Protein AF-A0A946IAG9-F1 (afdb_monomer_lite)

pLDDT: mean 81.47, std 13.73, range [49.25, 96.69]

Sequence (69 aa):
PKTALPEQIQTFLYLNPITFPIEQFRVLVLWGQAPDWIGLAVYFSAAFVFAWATLAWFQKARIGFADVL

Secondary structure (DSSP, 8-state):
-GGGS-HHHHHHHTTSTTHHHHHHHHHHHHH-PPP-HHHHHHHHHHHHHHHHHHHHHHHHHTHHHHTT-

Structure (mmCIF, N/CA/C/O backbone):
data_AF-A0A946IAG9-F1
#
_entry.id   AF-A0A946IAG9-F1
#
loop_
_atom_site.group_PDB
_atom_site.id
_atom_site.type_symbol
_atom_site.label_atom_id
_atom_site.label_alt_id
_atom_site.label_comp_id
_atom_site.label_asym_id
_atom_site.label_entity_id
_atom_site.label_seq_id
_atom_site.pdbx_PDB_ins_code
_atom_site.Cartn_x
_atom_site.Cartn_y
_atom_site.Cartn_z
_atom_site.occupancy
_atom_site.B_iso_or_equiv
_atom_site.auth_seq_id
_atom_site.auth_comp_id
_atom_site.auth_asym_id
_atom_site.auth_atom_id
_atom_site.pdbx_PDB_model_num
ATOM 1 N N . PRO A 1 1 ? -17.389 10.242 10.696 1.00 54.22 1 PRO A N 1
ATOM 2 C CA . PRO A 1 1 ? -17.836 8.824 10.624 1.00 54.22 1 PRO A CA 1
ATOM 3 C C . PRO A 1 1 ? -18.268 8.463 9.191 1.00 54.22 1 PRO A C 1
ATOM 5 O O . PRO A 1 1 ? -18.906 9.295 8.559 1.00 54.22 1 PRO A O 1
ATOM 8 N N . LYS A 1 2 ? -17.941 7.267 8.669 1.00 51.75 2 LYS A N 1
ATOM 9 C CA . LYS A 1 2 ? -18.428 6.811 7.341 1.00 51.75 2 LYS A CA 1
ATOM 10 C C . LYS A 1 2 ? -19.960 6.796 7.267 1.00 51.75 2 LYS A C 1
ATOM 12 O O . LYS A 1 2 ? -20.540 7.106 6.239 1.00 51.75 2 LYS A O 1
ATOM 17 N N . THR A 1 3 ? -20.583 6.567 8.421 1.00 55.34 3 THR A N 1
ATOM 18 C CA . THR A 1 3 ? -22.024 6.618 8.692 1.00 55.34 3 THR A CA 1
ATOM 19 C C . THR A 1 3 ? -22.663 7.996 8.490 1.00 55.34 3 THR A C 1
ATOM 21 O O . THR A 1 3 ? -23.880 8.098 8.507 1.00 55.34 3 THR A O 1
ATOM 24 N N . ALA A 1 4 ? -21.874 9.067 8.332 1.00 59.97 4 ALA A N 1
ATOM 25 C CA . ALA A 1 4 ? -22.397 10.410 8.071 1.00 59.97 4 ALA A CA 1
ATOM 26 C C . AL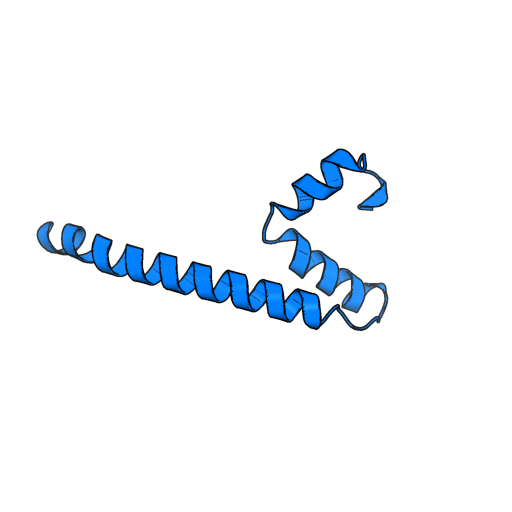A A 1 4 ? -22.657 10.676 6.576 1.00 59.97 4 ALA A C 1
ATOM 28 O O . ALA A 1 4 ? -23.166 11.739 6.232 1.00 59.97 4 ALA A O 1
ATOM 29 N N . LEU A 1 5 ? -22.288 9.739 5.694 1.00 60.62 5 LEU A N 1
ATOM 30 C CA . LEU A 1 5 ? -22.499 9.839 4.252 1.00 60.62 5 LEU A CA 1
ATOM 31 C C . LEU A 1 5 ? -23.638 8.904 3.808 1.00 60.62 5 LEU A C 1
ATOM 33 O O . LEU A 1 5 ? -23.726 7.788 4.328 1.00 60.62 5 LEU A O 1
ATOM 37 N N . PRO A 1 6 ? -24.475 9.315 2.834 1.00 66.75 6 PRO A N 1
ATOM 38 C CA . PRO A 1 6 ? -25.488 8.449 2.227 1.00 66.75 6 PRO A CA 1
ATOM 39 C C . PRO A 1 6 ? -24.868 7.135 1.730 1.00 66.75 6 PRO A C 1
ATOM 41 O O . PRO A 1 6 ? -23.787 7.165 1.141 1.00 66.75 6 PRO A O 1
ATOM 44 N N . GLU A 1 7 ? -25.539 5.993 1.929 1.00 64.62 7 GLU A N 1
ATOM 45 C CA . GLU A 1 7 ? -25.029 4.653 1.564 1.00 64.62 7 GLU A CA 1
ATOM 46 C C . GLU A 1 7 ? -24.537 4.567 0.113 1.00 64.62 7 GLU A C 1
ATOM 48 O O . GLU A 1 7 ? -23.504 3.957 -0.152 1.00 64.62 7 GLU A O 1
ATOM 53 N N . GLN A 1 8 ? -25.205 5.256 -0.819 1.00 67.62 8 GLN A N 1
ATOM 54 C CA . GLN A 1 8 ? -24.802 5.275 -2.229 1.00 67.62 8 GLN A CA 1
ATOM 55 C C . GLN A 1 8 ? -23.414 5.898 -2.435 1.00 67.62 8 GLN A C 1
ATOM 57 O O . GLN A 1 8 ? -22.678 5.467 -3.315 1.00 67.62 8 GLN A O 1
ATOM 62 N N . ILE A 1 9 ? -23.032 6.887 -1.620 1.00 69.44 9 ILE A N 1
ATOM 63 C CA . ILE A 1 9 ? -21.743 7.592 -1.709 1.00 69.44 9 ILE A CA 1
ATOM 64 C C . ILE A 1 9 ? -20.634 6.801 -1.000 1.00 69.44 9 ILE A C 1
ATOM 66 O O . ILE A 1 9 ? -19.462 6.915 -1.361 1.00 69.44 9 ILE A O 1
ATOM 70 N N . GLN A 1 10 ? -20.988 5.942 -0.038 1.00 68.62 10 GLN A N 1
ATOM 71 C CA . GLN A 1 10 ? -20.021 5.093 0.660 1.00 68.62 10 GLN A CA 1
ATOM 72 C C . GLN A 1 10 ? -19.340 4.102 -0.296 1.00 68.62 10 GLN A C 1
ATOM 74 O O . GLN A 1 10 ? -18.134 3.899 -0.190 1.00 68.62 10 GLN A O 1
ATOM 79 N N . THR A 1 11 ? -20.059 3.559 -1.286 1.00 68.12 11 THR A N 1
ATOM 80 C CA . THR A 1 11 ? -19.463 2.681 -2.310 1.00 68.12 11 THR A CA 1
ATOM 81 C C . THR A 1 11 ? -18.472 3.427 -3.205 1.00 68.12 11 THR A C 1
ATOM 83 O O . THR A 1 11 ? -17.402 2.900 -3.502 1.00 68.12 11 THR A O 1
ATOM 86 N N . PHE A 1 12 ? -18.760 4.681 -3.578 1.00 72.19 12 PHE A N 1
ATOM 87 C CA . PHE A 1 12 ? -17.807 5.505 -4.334 1.00 72.19 12 PHE A CA 1
ATOM 88 C C . PHE A 1 12 ? -16.561 5.859 -3.514 1.00 72.19 12 PHE A C 1
ATOM 90 O O . PHE A 1 12 ? -15.491 6.056 -4.082 1.00 72.19 12 PHE A O 1
ATOM 97 N N . LEU A 1 13 ? -16.652 5.882 -2.182 1.00 69.81 13 LEU A N 1
ATOM 98 C CA . LEU A 1 13 ? -15.492 6.093 -1.314 1.00 69.81 13 LEU A CA 1
ATOM 99 C C . LEU A 1 13 ? -14.448 4.972 -1.459 1.00 69.81 13 LEU A C 1
ATOM 101 O O . LEU A 1 13 ? -13.249 5.234 -1.351 1.00 69.81 13 LEU A O 1
ATOM 105 N N . TYR A 1 14 ? -14.892 3.747 -1.754 1.00 67.75 14 TYR A N 1
ATOM 106 C CA . TYR A 1 14 ? -14.024 2.591 -1.999 1.00 67.75 14 TYR A CA 1
ATOM 107 C C . TYR A 1 14 ? -13.347 2.601 -3.376 1.00 67.75 14 TYR A C 1
ATOM 109 O O . TYR A 1 14 ? -12.402 1.842 -3.576 1.00 67.75 14 TYR A O 1
ATOM 117 N N . LEU A 1 15 ? -13.748 3.482 -4.306 1.00 74.56 15 LEU A N 1
ATOM 118 C CA . LEU A 1 15 ? -12.969 3.718 -5.532 1.00 74.56 15 LEU A CA 1
ATOM 119 C C . LEU A 1 15 ? -11.632 4.392 -5.234 1.00 74.56 15 LEU A C 1
ATOM 121 O O . LEU A 1 15 ? -10.695 4.263 -6.019 1.00 74.56 15 LEU A O 1
ATOM 125 N N . ASN A 1 16 ? -11.530 5.125 -4.123 1.00 79.62 16 ASN A N 1
ATOM 126 C CA . ASN A 1 16 ? -10.261 5.695 -3.715 1.00 79.62 16 ASN A CA 1
ATOM 127 C C . ASN A 1 16 ? -9.389 4.581 -3.102 1.00 79.62 16 ASN A C 1
ATOM 129 O O . ASN A 1 16 ? -9.728 4.059 -2.035 1.00 79.62 16 ASN A O 1
ATOM 133 N N . PRO A 1 17 ? -8.247 4.239 -3.729 1.00 78.44 17 PRO A N 1
ATOM 134 C CA . PRO A 1 17 ? -7.405 3.128 -3.290 1.00 78.44 17 PRO A CA 1
ATOM 135 C C . PRO A 1 17 ? -6.855 3.322 -1.868 1.00 78.44 17 PRO A C 1
ATOM 137 O O . PRO A 1 17 ? -6.553 2.352 -1.184 1.00 78.44 17 PRO A O 1
ATOM 140 N N . ILE A 1 18 ? -6.777 4.561 -1.377 1.00 83.69 18 ILE A N 1
ATOM 141 C CA . ILE A 1 18 ? -6.241 4.875 -0.046 1.00 83.69 18 ILE A CA 1
ATOM 142 C C . ILE A 1 18 ? -7.298 4.678 1.059 1.00 83.69 18 ILE A C 1
ATOM 144 O O . ILE A 1 18 ? -6.953 4.531 2.234 1.00 83.69 18 ILE A O 1
ATOM 148 N N . THR A 1 19 ? -8.585 4.616 0.707 1.00 86.19 19 THR A N 1
ATOM 149 C CA . THR A 1 19 ? -9.676 4.479 1.679 1.00 86.19 19 THR A CA 1
ATOM 150 C C . THR A 1 19 ? -9.550 3.186 2.480 1.00 86.19 19 THR A C 1
ATOM 152 O O . THR A 1 19 ? -9.533 3.228 3.708 1.00 86.19 19 THR A O 1
ATOM 155 N N . PHE A 1 20 ? -9.399 2.039 1.815 1.00 86.31 20 PHE A N 1
ATOM 156 C CA . PHE A 1 20 ? -9.394 0.741 2.495 1.00 86.31 20 PHE A CA 1
ATOM 157 C C . PHE A 1 20 ? -8.249 0.587 3.526 1.00 86.31 20 PHE A C 1
ATOM 159 O O . PHE A 1 20 ? -8.542 0.265 4.680 1.00 86.31 20 PHE A O 1
ATOM 166 N N . PRO A 1 21 ? -6.973 0.898 3.211 1.00 88.00 21 PRO A N 1
ATOM 167 C CA . PRO A 1 21 ? -5.885 0.835 4.193 1.00 88.00 21 PRO A CA 1
ATOM 168 C C . PRO A 1 21 ? -6.079 1.758 5.404 1.00 88.00 21 PRO A C 1
ATOM 170 O O . PRO A 1 21 ? -5.805 1.356 6.535 1.00 88.00 21 PRO A O 1
ATOM 173 N N . ILE A 1 22 ? -6.584 2.982 5.194 1.00 89.19 22 ILE A N 1
ATOM 174 C CA . ILE A 1 22 ? -6.850 3.937 6.285 1.00 89.19 22 ILE A CA 1
ATOM 175 C C . ILE A 1 22 ? -7.918 3.397 7.235 1.00 89.19 22 ILE A C 1
ATOM 177 O O . ILE A 1 22 ? -7.849 3.595 8.449 1.00 89.19 22 ILE A O 1
ATOM 181 N N . GLU A 1 23 ? -8.925 2.722 6.695 1.00 88.44 23 GLU A N 1
ATOM 182 C CA . GLU A 1 23 ? -9.992 2.134 7.492 1.00 88.44 23 GLU A CA 1
ATOM 183 C C . GLU A 1 23 ? -9.486 0.983 8.355 1.00 88.44 23 GLU A C 1
ATOM 185 O O . GLU A 1 23 ? -9.787 0.961 9.548 1.00 88.44 23 GLU A O 1
ATOM 190 N N . GLN A 1 24 ? -8.669 0.091 7.790 1.00 90.00 24 GLN A N 1
ATOM 191 C CA . GLN A 1 24 ? -8.029 -0.990 8.546 1.00 90.00 24 GLN A CA 1
ATOM 192 C C . GLN A 1 24 ? -7.093 -0.442 9.630 1.00 90.00 24 GLN A C 1
ATOM 194 O O . GLN A 1 24 ? -7.112 -0.909 10.767 1.00 90.00 24 GLN A O 1
ATOM 199 N N . PHE A 1 25 ? -6.338 0.617 9.323 1.00 90.25 25 PHE A N 1
ATOM 200 C CA . PHE A 1 25 ? -5.507 1.305 10.310 1.00 90.25 25 PHE A CA 1
ATOM 201 C C . PHE A 1 25 ? -6.341 1.894 11.455 1.00 90.25 25 PHE A C 1
ATOM 203 O O . PHE A 1 25 ? -5.98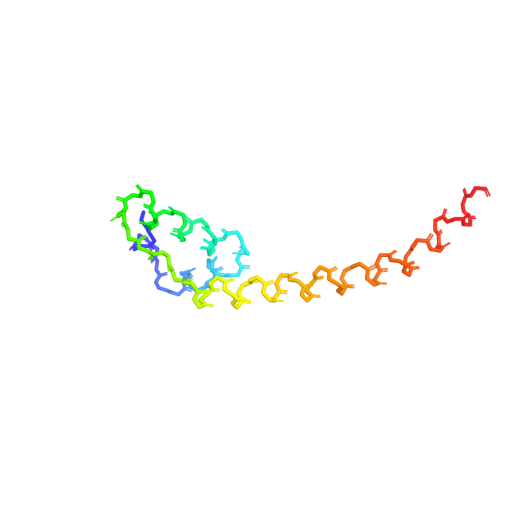1 1.770 12.624 1.00 90.25 25 PHE A O 1
ATOM 210 N N . ARG A 1 26 ? -7.495 2.495 11.144 1.00 89.44 26 ARG A N 1
ATOM 211 C CA . ARG A 1 26 ? -8.413 3.031 12.155 1.00 89.44 26 ARG A CA 1
ATOM 212 C C . ARG A 1 26 ? -8.975 1.934 13.059 1.00 89.44 26 ARG A C 1
ATOM 214 O O . ARG A 1 26 ? -9.067 2.160 14.260 1.00 89.44 26 ARG A O 1
ATOM 221 N N . VAL A 1 27 ? -9.334 0.776 12.501 1.00 89.88 27 VAL A N 1
ATOM 222 C CA . VAL A 1 27 ? -9.810 -0.392 13.266 1.00 89.88 27 VAL A CA 1
ATOM 223 C C . VAL A 1 27 ? -8.747 -0.850 14.265 1.00 89.88 27 VA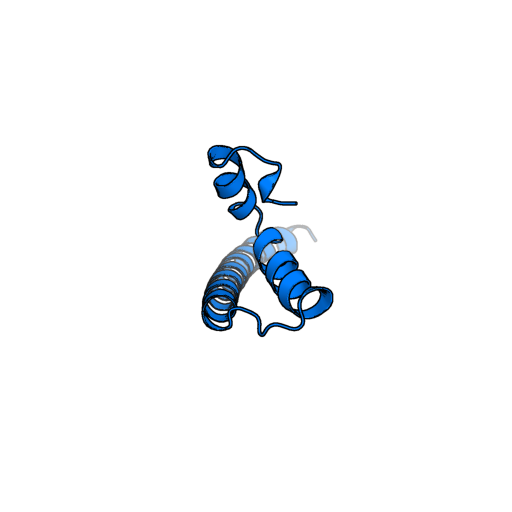L A C 1
ATOM 225 O O . VAL A 1 27 ? -9.046 -1.032 15.445 1.00 89.88 27 VAL A O 1
ATOM 228 N N . LEU A 1 28 ? -7.496 -0.940 13.812 1.00 91.56 28 LEU A N 1
ATOM 229 C CA . LEU A 1 28 ? -6.365 -1.324 14.650 1.00 91.56 28 LEU A CA 1
ATOM 230 C C . LEU A 1 28 ? -6.109 -0.303 15.773 1.00 91.56 28 LEU A C 1
ATOM 232 O O . LEU A 1 28 ? -6.007 -0.674 16.937 1.00 91.56 28 LEU A O 1
ATOM 236 N N . VAL A 1 29 ? -6.019 0.988 15.432 1.00 90.56 29 VAL A N 1
ATOM 237 C CA . VAL A 1 29 ? -5.568 2.043 16.358 1.00 90.56 29 VAL A CA 1
ATOM 238 C C . VAL A 1 29 ? -6.675 2.549 17.280 1.00 90.56 29 VAL A C 1
ATOM 240 O O . VAL A 1 29 ? -6.417 2.796 18.454 1.00 90.56 29 VAL A O 1
ATOM 243 N N . LEU A 1 30 ? -7.898 2.736 16.773 1.00 90.50 30 LEU A N 1
ATOM 244 C CA . LEU A 1 30 ? -8.998 3.290 17.571 1.00 90.50 30 LEU A CA 1
ATOM 245 C C . LEU A 1 30 ? -9.790 2.220 18.316 1.00 90.50 30 LEU A C 1
ATOM 247 O O . LEU A 1 30 ? -10.356 2.518 19.365 1.00 90.50 30 LEU A O 1
ATOM 251 N N . TRP A 1 31 ? -9.878 1.007 17.768 1.00 90.25 31 TRP A N 1
ATOM 252 C CA . TRP A 1 31 ? -10.729 -0.049 18.323 1.00 90.25 31 TRP A CA 1
ATOM 253 C C . TRP A 1 31 ? -9.944 -1.252 18.845 1.00 90.25 31 TRP A C 1
ATOM 255 O O . TRP A 1 31 ? -10.548 -2.128 19.459 1.00 90.25 31 TRP A O 1
ATOM 265 N N . GLY A 1 32 ? -8.621 -1.303 18.641 1.00 89.31 32 GLY A N 1
ATOM 266 C CA . GLY A 1 32 ? -7.777 -2.406 19.114 1.00 89.31 32 GLY A CA 1
ATOM 267 C C . GLY A 1 32 ? -8.143 -3.760 18.501 1.00 89.31 32 GLY A C 1
ATOM 268 O O . GLY A 1 32 ? -7.783 -4.800 19.046 1.00 89.31 32 GLY A O 1
ATOM 269 N N . GLN A 1 33 ? -8.899 -3.760 17.401 1.00 91.00 33 GLN A N 1
ATOM 270 C CA . GLN A 1 33 ? -9.347 -4.970 16.726 1.00 91.00 33 GLN A CA 1
ATOM 271 C C . GLN A 1 33 ? -8.346 -5.371 15.647 1.00 91.00 33 GLN A C 1
ATOM 273 O O . GLN A 1 33 ? -7.678 -4.528 15.044 1.00 91.00 33 GLN A O 1
ATOM 278 N N . ALA A 1 34 ? -8.259 -6.674 15.386 1.00 88.75 34 ALA A N 1
ATOM 279 C CA . ALA A 1 34 ? -7.484 -7.161 14.259 1.00 88.75 34 ALA A CA 1
ATOM 280 C C . ALA A 1 34 ? -8.091 -6.627 12.947 1.00 88.75 34 ALA A C 1
ATOM 282 O O . ALA A 1 34 ? -9.316 -6.645 12.797 1.00 88.75 34 ALA A O 1
ATOM 283 N N . PRO A 1 35 ? -7.259 -6.154 12.005 1.00 90.25 35 PRO A N 1
ATOM 284 C CA . PRO A 1 35 ? -7.738 -5.744 10.700 1.00 90.25 35 PRO A CA 1
ATOM 285 C C . PRO A 1 35 ? -8.216 -6.964 9.911 1.00 90.25 35 PRO A C 1
ATOM 287 O O . PRO A 1 35 ? -7.866 -8.110 10.207 1.00 90.25 35 PRO A O 1
ATOM 290 N N . ASP A 1 36 ? -8.987 -6.708 8.862 1.00 90.38 36 ASP A N 1
ATOM 291 C CA . ASP A 1 36 ? -9.363 -7.733 7.900 1.00 90.38 36 ASP A CA 1
ATOM 292 C C . ASP A 1 36 ? -8.147 -8.142 7.054 1.00 90.38 36 ASP A C 1
ATOM 294 O O . ASP A 1 36 ? -7.803 -7.515 6.047 1.00 90.38 36 ASP A O 1
ATOM 298 N N . TRP A 1 37 ? -7.488 -9.219 7.479 1.00 89.62 37 TRP A N 1
ATOM 299 C CA . TRP A 1 37 ? -6.332 -9.796 6.797 1.00 89.62 37 TRP A CA 1
ATOM 300 C C . TRP A 1 37 ? -6.657 -10.319 5.396 1.00 89.62 37 TRP A C 1
ATOM 302 O O . TRP A 1 37 ? -5.801 -10.246 4.514 1.00 89.62 37 TRP A O 1
ATOM 312 N N . ILE A 1 38 ? -7.877 -10.817 5.168 1.00 93.31 38 ILE A N 1
ATOM 313 C CA . ILE A 1 38 ? -8.294 -11.327 3.857 1.00 93.31 38 ILE A CA 1
ATOM 314 C C . ILE A 1 38 ? -8.444 -10.148 2.899 1.00 93.31 38 ILE A C 1
ATOM 316 O O . ILE A 1 38 ? -7.855 -10.152 1.816 1.00 93.31 38 ILE A O 1
ATOM 320 N N . GLY A 1 39 ? -9.159 -9.104 3.320 1.00 90.25 39 GLY A N 1
ATOM 321 C CA . GLY A 1 39 ? -9.297 -7.879 2.540 1.00 90.25 39 GLY A CA 1
ATOM 322 C C . GLY A 1 39 ? -7.947 -7.212 2.248 1.00 90.25 39 GLY A C 1
ATOM 323 O O . GLY A 1 39 ? -7.700 -6.791 1.117 1.00 90.25 39 GLY A O 1
ATOM 324 N N . LEU A 1 40 ? -7.025 -7.185 3.220 1.00 91.00 40 LEU A N 1
ATOM 325 C CA . LEU A 1 40 ? -5.655 -6.692 3.019 1.00 91.00 40 LEU A CA 1
ATOM 326 C C . LEU A 1 40 ? -4.865 -7.524 2.003 1.00 91.00 40 LEU A C 1
ATOM 328 O O . LEU A 1 40 ? -4.173 -6.946 1.165 1.00 91.00 40 LEU A O 1
ATOM 332 N N . ALA A 1 41 ? -4.982 -8.853 2.031 1.00 93.19 41 ALA A N 1
ATOM 333 C CA . ALA A 1 41 ? -4.309 -9.726 1.070 1.00 93.19 41 ALA A CA 1
ATOM 334 C C . ALA A 1 41 ? -4.836 -9.524 -0.362 1.00 93.19 41 ALA A C 1
ATOM 336 O O . ALA A 1 41 ? -4.047 -9.459 -1.311 1.00 93.19 41 ALA A O 1
ATOM 337 N N . VAL A 1 42 ? -6.154 -9.364 -0.525 1.00 93.25 42 VAL A N 1
ATOM 338 C CA . VAL A 1 42 ? -6.780 -9.061 -1.823 1.00 93.25 42 VAL A CA 1
ATOM 339 C C . VAL A 1 42 ? -6.332 -7.691 -2.330 1.00 93.25 42 VAL A C 1
ATOM 341 O O . VAL A 1 42 ? -5.897 -7.575 -3.476 1.00 93.25 42 VAL A O 1
ATOM 344 N N . TYR A 1 43 ? -6.367 -6.670 -1.468 1.00 91.81 43 TYR A N 1
ATOM 345 C CA . TYR A 1 43 ? -5.906 -5.323 -1.800 1.00 91.81 43 TY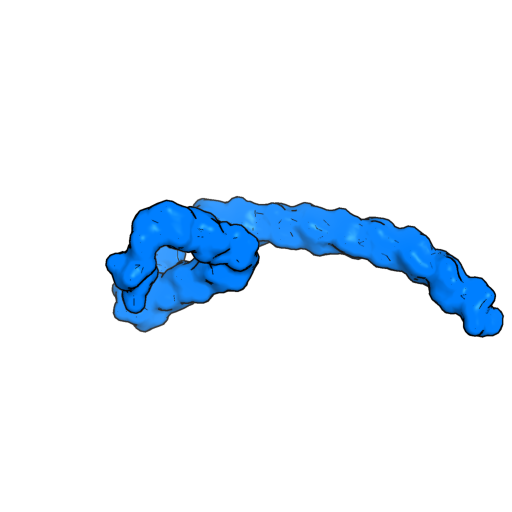R A CA 1
ATOM 346 C C . TYR A 1 43 ? -4.435 -5.319 -2.232 1.00 91.81 43 TYR A C 1
ATOM 348 O O . TYR A 1 43 ? -4.093 -4.755 -3.271 1.00 91.81 43 TYR A O 1
ATOM 356 N N . PHE A 1 44 ? -3.566 -5.994 -1.473 1.00 92.62 44 PHE A N 1
ATOM 357 C CA . PHE A 1 44 ? -2.146 -6.107 -1.796 1.00 92.62 44 PHE A CA 1
ATOM 358 C C . PHE A 1 44 ? -1.925 -6.802 -3.141 1.00 92.62 44 PHE A C 1
ATOM 360 O O . PHE A 1 44 ? -1.150 -6.318 -3.961 1.00 92.62 44 PHE A O 1
ATOM 367 N N . SER A 1 45 ? -2.645 -7.896 -3.401 1.00 95.81 45 SER A N 1
ATOM 368 C CA . SER A 1 45 ? -2.552 -8.629 -4.667 1.00 95.81 45 SER A CA 1
ATOM 369 C C . SER A 1 45 ? -2.968 -7.759 -5.856 1.00 95.81 45 SER A C 1
ATOM 371 O O . SER A 1 45 ? -2.264 -7.708 -6.863 1.00 95.81 45 SER A O 1
ATOM 373 N N . ALA A 1 46 ? -4.070 -7.013 -5.727 1.00 93.62 46 ALA A N 1
ATOM 374 C CA . ALA A 1 46 ? -4.526 -6.081 -6.755 1.00 93.62 46 ALA A CA 1
ATOM 375 C C . ALA A 1 46 ? -3.511 -4.948 -6.994 1.00 93.62 46 ALA A C 1
ATOM 377 O O . ALA A 1 46 ? -3.169 -4.653 -8.141 1.00 93.62 46 ALA A O 1
ATOM 378 N N . ALA A 1 47 ? -2.978 -4.355 -5.921 1.00 93.00 47 ALA A N 1
ATOM 379 C CA . ALA A 1 47 ? -1.954 -3.317 -6.001 1.00 93.00 47 ALA A CA 1
ATOM 380 C C . ALA A 1 47 ? -0.658 -3.835 -6.643 1.00 93.00 47 ALA A C 1
ATOM 382 O O . ALA A 1 47 ? -0.044 -3.136 -7.447 1.00 93.00 47 ALA A O 1
ATOM 383 N N . PHE A 1 48 ? -0.263 -5.072 -6.341 1.00 96.06 48 PHE A N 1
ATOM 384 C CA . PHE A 1 48 ? 0.912 -5.714 -6.919 1.00 96.06 48 PHE A CA 1
ATOM 385 C C . PHE A 1 48 ? 0.756 -5.946 -8.427 1.00 96.06 48 PHE A C 1
ATOM 387 O O . PHE A 1 48 ? 1.649 -5.594 -9.197 1.00 96.06 48 PHE A O 1
ATOM 394 N N . VAL A 1 49 ? -0.399 -6.458 -8.869 1.00 96.69 49 VAL A N 1
ATOM 395 C CA . VAL A 1 49 ? -0.711 -6.611 -10.301 1.00 96.69 49 VAL A CA 1
ATOM 396 C C . VAL A 1 49 ? -0.689 -5.255 -11.007 1.00 96.69 49 VAL A C 1
ATOM 398 O O . VAL A 1 49 ? -0.088 -5.124 -12.075 1.00 96.69 49 VAL A O 1
ATOM 401 N N . PHE A 1 50 ? -1.286 -4.228 -10.397 1.00 95.44 50 PHE A N 1
ATOM 402 C CA . PHE A 1 50 ? -1.286 -2.872 -10.943 1.00 95.44 50 PHE A CA 1
ATOM 403 C C . PHE A 1 50 ? 0.129 -2.286 -11.046 1.00 95.44 50 PHE A C 1
ATOM 405 O O . PHE A 1 50 ? 0.488 -1.699 -12.071 1.00 95.44 50 PHE A O 1
ATOM 412 N N . ALA A 1 51 ? 0.959 -2.482 -10.019 1.00 95.12 51 ALA A N 1
ATOM 413 C CA . ALA A 1 51 ? 2.354 -2.063 -10.022 1.00 95.12 51 ALA A CA 1
ATOM 414 C C . ALA A 1 51 ? 3.136 -2.752 -11.148 1.00 95.12 51 ALA A C 1
ATOM 416 O O . ALA A 1 51 ? 3.868 -2.088 -11.879 1.00 95.12 51 ALA A O 1
ATOM 417 N N . TRP A 1 52 ? 2.930 -4.057 -11.347 1.00 96.31 52 TRP A N 1
ATOM 418 C CA . TRP A 1 52 ? 3.593 -4.814 -12.409 1.00 96.31 52 TRP A CA 1
ATOM 419 C C . TRP A 1 52 ? 3.158 -4.366 -13.807 1.00 96.31 52 TRP A C 1
ATOM 421 O O . TRP A 1 52 ? 3.995 -4.186 -14.691 1.00 96.31 52 TRP A O 1
ATOM 431 N N . ALA A 1 53 ? 1.858 -4.129 -14.004 1.00 95.62 53 ALA A N 1
ATOM 432 C CA . ALA A 1 53 ? 1.315 -3.610 -15.257 1.00 95.62 53 ALA A CA 1
ATOM 433 C C . ALA A 1 53 ? 1.881 -2.219 -15.581 1.00 95.62 53 ALA A C 1
ATOM 435 O O . ALA A 1 53 ? 2.331 -1.969 -16.701 1.00 95.62 53 ALA A O 1
ATOM 436 N N . THR A 1 54 ? 1.923 -1.337 -14.581 1.00 94.31 54 THR A N 1
ATOM 437 C CA . THR A 1 54 ? 2.475 0.015 -14.723 1.00 94.31 54 THR A CA 1
ATOM 438 C C . THR A 1 54 ? 3.974 -0.029 -14.999 1.00 94.31 54 THR A C 1
ATOM 440 O O . THR A 1 54 ? 4.455 0.696 -15.864 1.00 94.31 54 THR A O 1
ATOM 443 N N . LEU A 1 55 ? 4.717 -0.916 -14.334 1.00 93.44 55 LEU A N 1
ATOM 444 C CA . LEU A 1 55 ? 6.141 -1.116 -14.585 1.00 93.44 55 LEU A CA 1
ATOM 445 C C . LEU A 1 55 ? 6.392 -1.609 -16.015 1.00 93.44 55 LEU A C 1
ATOM 447 O O . LEU A 1 55 ? 7.250 -1.061 -16.704 1.00 93.44 55 LEU A O 1
ATOM 451 N N . ALA A 1 56 ? 5.630 -2.599 -16.484 1.00 92.81 56 ALA A N 1
ATOM 452 C CA . ALA A 1 56 ? 5.735 -3.108 -17.850 1.00 92.81 56 ALA A CA 1
ATOM 453 C C . ALA A 1 56 ? 5.426 -2.016 -18.888 1.00 92.81 56 ALA A C 1
ATOM 455 O O . ALA A 1 56 ? 6.107 -1.913 -19.910 1.00 92.81 56 ALA A O 1
ATOM 456 N N . TRP A 1 57 ? 4.432 -1.168 -18.617 1.00 91.12 57 TRP A N 1
ATOM 457 C CA . TRP A 1 57 ? 4.126 -0.005 -19.448 1.00 91.12 57 TRP A CA 1
ATOM 458 C C . TRP A 1 57 ? 5.260 1.028 -19.431 1.00 91.12 57 TRP A C 1
ATOM 460 O O . TRP A 1 57 ? 5.703 1.492 -20.480 1.00 91.12 57 TRP A O 1
ATOM 470 N N . PHE A 1 58 ? 5.781 1.348 -18.248 1.00 89.12 58 PHE A N 1
ATOM 471 C CA . PHE A 1 58 ? 6.860 2.314 -18.061 1.00 89.12 58 PHE A CA 1
ATOM 472 C C . PHE A 1 58 ? 8.156 1.875 -18.753 1.00 89.12 58 PHE A C 1
ATOM 474 O O . PHE A 1 58 ? 8.818 2.683 -19.400 1.00 89.12 58 PHE A O 1
ATOM 481 N N . GLN A 1 59 ? 8.494 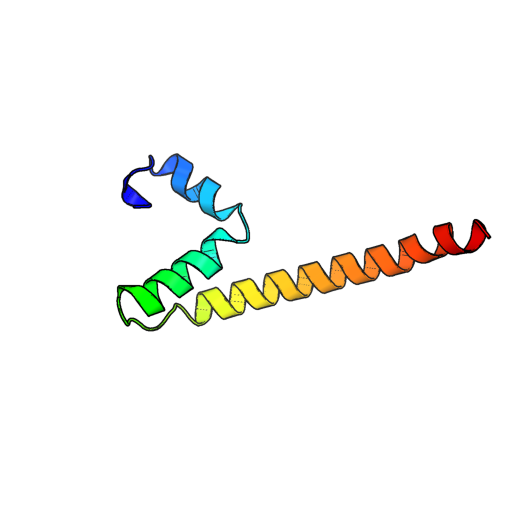0.584 -18.693 1.00 87.94 59 GLN A N 1
ATOM 482 C CA . GLN A 1 59 ? 9.641 0.024 -19.410 1.00 87.94 59 GLN A CA 1
ATOM 483 C C . GLN A 1 59 ? 9.524 0.209 -20.928 1.00 87.94 59 GLN A C 1
ATOM 485 O O . GLN A 1 59 ? 10.521 0.527 -21.571 1.00 87.94 59 GLN A O 1
ATOM 490 N N . LYS A 1 60 ? 8.317 0.078 -21.498 1.00 83.75 60 LYS A N 1
ATOM 491 C CA . LYS A 1 60 ? 8.075 0.361 -22.923 1.00 83.75 60 LYS A CA 1
ATOM 492 C C . LYS A 1 60 ? 8.195 1.853 -23.236 1.00 83.75 60 LYS A C 1
ATOM 494 O O . LYS A 1 60 ? 8.803 2.215 -24.237 1.00 83.75 60 LYS A O 1
ATOM 499 N N . ALA A 1 61 ? 7.667 2.716 -22.368 1.00 82.88 61 ALA A N 1
ATOM 500 C CA . ALA A 1 61 ? 7.739 4.169 -22.535 1.00 82.88 61 ALA A CA 1
ATOM 501 C C . ALA A 1 61 ? 9.175 4.721 -22.426 1.00 82.88 61 ALA A C 1
ATOM 503 O O . ALA A 1 61 ? 9.494 5.727 -23.053 1.00 82.88 61 ALA A O 1
ATOM 504 N N . ARG A 1 62 ? 10.063 4.046 -21.682 1.00 76.69 62 ARG A N 1
ATOM 505 C CA . ARG A 1 62 ? 11.467 4.447 -21.496 1.00 76.69 62 ARG A CA 1
ATOM 506 C C . ARG A 1 62 ? 12.271 4.502 -22.803 1.00 76.69 62 ARG A C 1
ATOM 508 O O . ARG A 1 62 ? 13.207 5.290 -22.886 1.00 76.69 62 ARG A O 1
ATOM 515 N N . ILE A 1 63 ? 11.911 3.707 -23.812 1.00 64.38 63 ILE A N 1
ATOM 516 C CA . ILE A 1 63 ? 12.636 3.652 -25.094 1.00 64.38 63 ILE A CA 1
ATOM 517 C C . ILE A 1 63 ? 12.503 4.988 -25.847 1.00 64.38 63 ILE A C 1
ATOM 519 O O . ILE A 1 63 ? 13.490 5.492 -26.365 1.00 64.38 63 ILE A O 1
ATOM 523 N N . GLY A 1 64 ? 11.329 5.628 -25.799 1.00 64.38 64 GLY A N 1
ATOM 524 C CA . GLY A 1 64 ? 11.091 6.926 -26.446 1.00 64.38 64 GLY A CA 1
ATOM 525 C C . GLY A 1 64 ? 11.757 8.128 -25.763 1.00 64.38 64 GLY A C 1
ATOM 526 O O . GLY A 1 64 ? 11.819 9.193 -26.362 1.00 64.38 64 GLY A O 1
ATOM 527 N N . PHE A 1 65 ? 12.265 7.977 -24.534 1.00 59.56 65 PHE A N 1
ATOM 528 C CA . PHE A 1 65 ? 13.041 9.019 -23.844 1.00 59.56 65 PHE A CA 1
ATOM 529 C C . PHE A 1 65 ? 14.550 8.902 -24.091 1.00 59.56 65 PHE A C 1
ATOM 531 O O . PHE A 1 65 ? 15.263 9.889 -23.938 1.00 59.56 65 PHE A O 1
ATOM 538 N N . ALA A 1 66 ? 15.039 7.713 -24.459 1.00 58.03 66 ALA A N 1
ATOM 539 C CA . ALA A 1 66 ? 16.453 7.495 -24.759 1.00 58.03 66 ALA A CA 1
ATOM 540 C C . ALA A 1 66 ? 16.866 8.080 -26.123 1.00 58.03 66 ALA A C 1
ATOM 542 O O . ALA A 1 6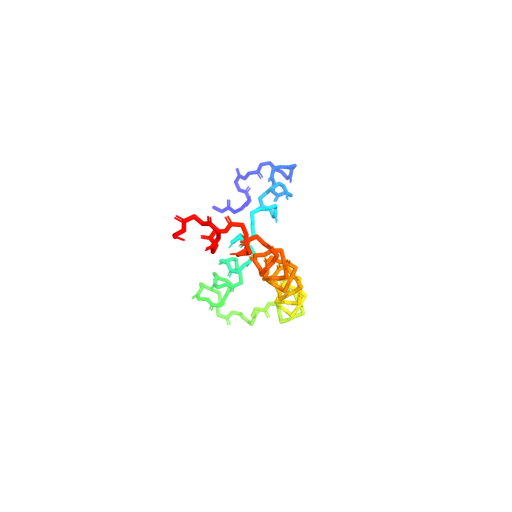6 ? 18.021 8.450 -26.276 1.00 58.03 66 ALA A O 1
ATOM 543 N N . ASP A 1 67 ? 15.923 8.223 -27.062 1.00 56.91 67 ASP A N 1
ATOM 544 C CA . ASP A 1 67 ? 16.134 8.844 -28.385 1.00 56.91 67 ASP A CA 1
ATOM 545 C C . ASP A 1 67 ? 16.139 10.390 -28.360 1.00 56.91 67 ASP A C 1
ATOM 547 O O . ASP A 1 67 ? 16.235 11.027 -29.407 1.00 56.91 67 ASP A O 1
ATOM 551 N N . VAL A 1 68 ? 16.009 11.016 -27.182 1.00 60.50 68 VAL A N 1
ATOM 552 C CA . VAL A 1 68 ? 15.961 12.487 -27.027 1.00 60.50 68 VAL A CA 1
ATOM 553 C C . VAL A 1 68 ? 17.288 13.060 -26.485 1.00 60.50 68 VAL A C 1
ATOM 555 O O . VAL A 1 68 ? 17.330 14.215 -26.063 1.00 60.50 68 VAL A O 1
ATOM 558 N N . LEU A 1 69 ? 18.379 12.281 -26.491 1.00 49.25 69 LEU A N 1
ATOM 559 C CA . LEU A 1 69 ? 19.738 12.732 -26.145 1.00 49.25 69 LEU A CA 1
ATOM 560 C C . LEU A 1 69 ? 20.708 12.597 -27.320 1.00 49.25 69 LEU A C 1
ATOM 562 O O . LEU A 1 69 ? 20.686 11.537 -27.980 1.00 49.25 69 LEU A O 1
#

Foldseek 3Di:
DLVVDDPVVSVVQVVPLVSQVVVQVCCCPVVVDHGDPVVVVVSVVVVVVVVVVVVVVVVVVVVVVVVVD

Radius of gyration: 17.99 Å; chains: 1; bounding box: 45×24×48 Å